Protein AF-B6IWV2-F1 (afdb_monomer)

Structure (mmCIF, N/CA/C/O backbone):
data_AF-B6IWV2-F1
#
_entry.id   AF-B6IWV2-F1
#
loop_
_atom_site.group_PDB
_atom_site.id
_atom_site.type_symbol
_atom_site.label_atom_id
_atom_site.label_alt_id
_atom_site.label_comp_id
_atom_site.label_asym_id
_atom_site.label_entity_id
_atom_site.label_seq_id
_atom_site.pdbx_PDB_ins_code
_atom_site.Cartn_x
_atom_site.Cartn_y
_atom_site.Cartn_z
_atom_site.occupancy
_atom_site.B_iso_or_equiv
_atom_site.auth_seq_id
_atom_site.auth_comp_id
_atom_site.auth_asym_id
_atom_site.auth_atom_id
_atom_site.pdbx_PDB_model_num
ATOM 1 N N . MET A 1 1 ? -7.920 -4.686 -16.779 1.00 54.31 1 MET A N 1
ATOM 2 C CA . MET A 1 1 ? -7.790 -3.655 -15.720 1.00 54.31 1 MET A CA 1
ATOM 3 C C . MET A 1 1 ? -8.337 -4.089 -14.352 1.00 54.31 1 MET A C 1
ATOM 5 O O . MET A 1 1 ? -7.860 -3.573 -13.356 1.00 54.31 1 MET A O 1
ATOM 9 N N . LEU A 1 2 ? -9.243 -5.080 -14.263 1.00 59.94 2 LEU A N 1
ATOM 10 C CA . LEU A 1 2 ? -9.760 -5.610 -12.983 1.00 59.94 2 LEU A CA 1
ATOM 11 C C . LEU A 1 2 ? -8.748 -6.476 -12.197 1.00 59.94 2 LEU A C 1
ATOM 13 O O . LEU A 1 2 ? -8.781 -6.533 -10.973 1.00 59.94 2 LEU A O 1
ATOM 17 N N . ARG A 1 3 ? -7.818 -7.134 -12.904 1.00 61.09 3 ARG A N 1
ATOM 18 C CA . ARG A 1 3 ? -6.830 -8.057 -12.323 1.00 61.09 3 ARG A CA 1
ATOM 19 C C . ARG A 1 3 ? -5.943 -7.414 -11.237 1.00 61.09 3 ARG A C 1
ATOM 21 O O . ARG A 1 3 ? -5.944 -7.961 -10.144 1.00 61.09 3 ARG A O 1
ATOM 28 N N . PRO A 1 4 ? -5.274 -6.258 -11.453 1.00 65.25 4 PRO A N 1
ATOM 29 C CA . PRO A 1 4 ? -4.477 -5.617 -10.401 1.00 65.25 4 PRO A CA 1
ATOM 30 C C . PRO A 1 4 ? -5.323 -5.111 -9.225 1.00 65.25 4 PRO A C 1
ATOM 32 O O . PRO A 1 4 ? -4.854 -5.120 -8.094 1.00 65.25 4 PRO A O 1
ATOM 35 N N . VAL A 1 5 ? -6.579 -4.721 -9.458 1.00 64.19 5 VAL A N 1
ATOM 36 C CA . VAL A 1 5 ? -7.494 -4.318 -8.380 1.00 64.19 5 VAL A CA 1
ATOM 37 C C . VAL A 1 5 ? -7.801 -5.515 -7.473 1.00 64.19 5 VAL A C 1
ATOM 39 O O . VAL A 1 5 ? -7.683 -5.420 -6.259 1.00 64.19 5 VAL A O 1
ATOM 42 N N . LEU A 1 6 ? -8.102 -6.681 -8.040 1.00 71.44 6 LEU A N 1
ATOM 43 C CA . LEU A 1 6 ? -8.394 -7.882 -7.251 1.00 71.44 6 LEU A CA 1
ATOM 44 C C . LEU A 1 6 ? -7.153 -8.526 -6.619 1.00 71.44 6 LEU A C 1
ATOM 46 O O . LEU A 1 6 ? -7.267 -9.082 -5.537 1.00 71.44 6 LEU A O 1
ATOM 50 N N . THR A 1 7 ? -5.974 -8.469 -7.242 1.00 70.00 7 THR A N 1
ATOM 51 C CA . THR A 1 7 ? -4.767 -9.093 -6.664 1.00 70.00 7 THR A CA 1
ATOM 52 C C . THR A 1 7 ? -3.950 -8.172 -5.766 1.00 70.00 7 THR A C 1
ATOM 54 O O . THR A 1 7 ? -3.176 -8.682 -4.967 1.00 70.00 7 THR A O 1
ATOM 57 N N . VAL A 1 8 ? -4.096 -6.847 -5.869 1.00 71.31 8 VAL A N 1
ATOM 58 C CA . VAL A 1 8 ? -3.356 -5.881 -5.031 1.00 71.31 8 VAL A CA 1
ATOM 59 C C . VAL A 1 8 ? -4.289 -5.173 -4.059 1.00 71.31 8 VAL A C 1
ATOM 61 O O . VAL A 1 8 ? -4.016 -5.141 -2.866 1.00 71.31 8 VAL A O 1
ATOM 64 N N . LEU A 1 9 ? -5.411 -4.637 -4.546 1.00 73.56 9 LEU A N 1
ATOM 65 C CA . LEU A 1 9 ? -6.340 -3.868 -3.717 1.00 73.56 9 LEU A CA 1
ATOM 66 C C . LEU A 1 9 ? -7.095 -4.773 -2.735 1.00 73.56 9 LEU A C 1
ATOM 68 O O . LEU A 1 9 ? -7.310 -4.376 -1.598 1.00 73.56 9 LEU A O 1
ATOM 72 N N . LEU A 1 10 ? -7.456 -5.998 -3.138 1.00 74.88 10 LEU A N 1
ATOM 73 C CA . LEU A 1 10 ? -8.169 -6.935 -2.266 1.00 74.88 10 LEU A CA 1
ATOM 74 C C . LEU A 1 10 ? -7.340 -7.377 -1.050 1.00 74.88 10 LEU A C 1
ATOM 76 O O . LEU A 1 10 ? -7.843 -7.183 0.048 1.00 74.88 10 LEU A O 1
ATOM 80 N N . PRO A 1 11 ? -6.098 -7.899 -1.16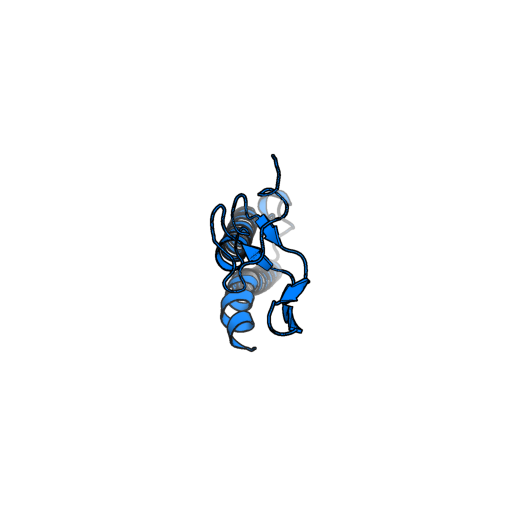5 1.00 74.38 11 PRO A N 1
ATOM 81 C CA . PRO A 1 11 ? -5.287 -8.208 0.017 1.00 74.38 11 PRO A CA 1
ATOM 82 C C . PRO A 1 11 ? -4.869 -6.957 0.796 1.00 74.38 11 PRO A C 1
ATOM 84 O O . PRO A 1 11 ? -4.576 -7.066 1.980 1.00 74.38 11 PRO A O 1
ATOM 87 N N . LEU A 1 12 ? -4.876 -5.775 0.168 1.00 73.00 12 LEU A N 1
ATOM 88 C CA . LEU A 1 12 ? -4.630 -4.507 0.852 1.00 73.00 12 LEU A CA 1
ATOM 89 C C . LEU A 1 12 ? -5.838 -4.043 1.686 1.00 73.00 12 LEU A C 1
ATOM 91 O O . LEU A 1 12 ? -5.644 -3.532 2.784 1.00 73.00 12 LEU A O 1
ATOM 95 N N . LEU A 1 13 ? -7.073 -4.237 1.201 1.00 76.00 13 LEU A N 1
ATOM 96 C CA . LEU A 1 13 ? -8.309 -3.882 1.920 1.00 76.00 13 LEU A CA 1
ATOM 97 C C . LEU A 1 13 ? -8.823 -4.990 2.841 1.00 76.00 13 LEU A C 1
ATOM 99 O O . LEU A 1 13 ? -9.553 -4.686 3.783 1.00 76.00 13 LEU A O 1
ATOM 103 N N . LEU A 1 14 ? -8.478 -6.256 2.591 1.00 78.31 14 LEU A N 1
ATOM 104 C CA . LEU A 1 14 ? -8.906 -7.403 3.400 1.00 78.31 14 LEU A CA 1
ATOM 105 C C . LEU A 1 14 ? -8.669 -7.194 4.908 1.00 78.31 14 LEU A C 1
ATOM 107 O O . LEU A 1 14 ? -9.610 -7.383 5.677 1.00 78.31 14 LEU A O 1
ATOM 111 N N . PRO A 1 15 ? -7.474 -6.761 5.358 1.00 71.00 15 PRO A N 1
ATOM 112 C CA . PRO A 1 15 ? -7.200 -6.557 6.776 1.00 71.00 15 PRO A CA 1
ATOM 113 C C . PRO A 1 15 ? -8.042 -5.415 7.338 1.00 71.00 15 PRO A C 1
ATOM 115 O O . PRO A 1 15 ? -8.536 -5.504 8.457 1.00 71.00 15 PRO A O 1
ATOM 118 N N . THR A 1 16 ? -8.256 -4.361 6.549 1.00 74.06 16 THR A N 1
ATOM 119 C CA . THR A 1 16 ? -9.080 -3.213 6.933 1.00 74.06 16 THR A CA 1
ATOM 120 C C . THR A 1 16 ? -10.546 -3.614 7.095 1.00 74.06 16 THR A C 1
ATOM 122 O O . THR A 1 16 ? -11.176 -3.243 8.082 1.00 74.06 16 THR A O 1
ATOM 125 N N . LEU A 1 17 ? -11.088 -4.412 6.170 1.00 78.12 17 LEU A N 1
ATOM 126 C CA . LEU A 1 17 ? -12.461 -4.922 6.228 1.00 78.12 17 LEU A CA 1
ATOM 127 C C . LEU A 1 17 ? -12.667 -5.879 7.405 1.00 78.12 17 LEU A C 1
ATOM 129 O O . LEU A 1 17 ? -13.659 -5.751 8.122 1.00 78.12 17 LEU A O 1
ATOM 133 N N . VAL A 1 18 ? -11.719 -6.791 7.644 1.00 80.00 18 VAL A N 1
ATOM 134 C CA . VAL A 1 18 ? -11.739 -7.692 8.808 1.00 80.00 18 VAL A CA 1
ATOM 135 C C . VAL A 1 18 ? -11.678 -6.890 10.111 1.00 80.00 18 VAL A C 1
ATOM 137 O O . VAL A 1 18 ? -12.445 -7.165 11.032 1.00 80.00 18 VAL A O 1
ATOM 140 N N . PHE A 1 19 ? -10.845 -5.849 10.171 1.00 68.06 19 PHE A N 1
ATOM 141 C CA . PHE A 1 19 ? -10.749 -4.959 11.328 1.00 68.06 19 PHE A CA 1
ATOM 142 C C . PHE A 1 19 ? -12.044 -4.180 11.590 1.00 68.06 19 PHE A C 1
ATOM 144 O O . PHE A 1 19 ? -12.502 -4.116 12.732 1.00 68.06 19 PHE A O 1
ATOM 151 N N . VAL A 1 20 ? -12.656 -3.605 10.549 1.00 75.44 20 VAL A N 1
ATOM 152 C CA . VAL A 1 20 ? -13.932 -2.881 10.666 1.00 75.44 20 VAL A CA 1
ATOM 153 C C . VAL A 1 20 ? -15.039 -3.830 11.126 1.00 75.44 20 VAL A C 1
ATOM 155 O O . VAL A 1 20 ? -15.792 -3.486 12.036 1.00 75.44 20 VAL A O 1
ATOM 158 N N . ALA A 1 21 ? -15.105 -5.040 10.566 1.00 77.50 21 ALA A N 1
ATOM 159 C CA . ALA A 1 21 ? -16.075 -6.054 10.970 1.00 77.50 21 ALA A CA 1
ATOM 160 C C . ALA A 1 21 ? -15.891 -6.482 12.437 1.00 77.50 21 ALA A C 1
ATOM 162 O O . ALA A 1 21 ? -16.868 -6.507 13.189 1.00 77.50 21 ALA A O 1
ATOM 163 N N . TYR A 1 22 ? -14.653 -6.748 12.868 1.00 76.31 22 TYR A N 1
ATOM 164 C CA . TYR A 1 22 ? -14.342 -7.107 14.254 1.00 76.31 22 TYR A CA 1
ATOM 165 C C . TYR A 1 22 ? -14.651 -5.962 15.226 1.00 76.31 22 TYR A C 1
ATOM 167 O O . TYR A 1 22 ? -15.348 -6.170 16.215 1.00 76.31 22 TYR A O 1
ATOM 175 N N . SER A 1 23 ? -14.221 -4.736 14.919 1.00 69.50 23 SER A N 1
ATOM 176 C CA . SER A 1 23 ? -14.456 -3.563 15.773 1.00 69.50 23 SER A CA 1
ATOM 177 C C . 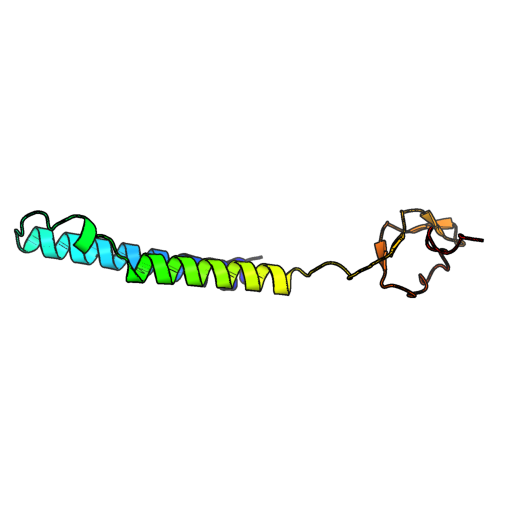SER A 1 23 ? -15.943 -3.250 15.920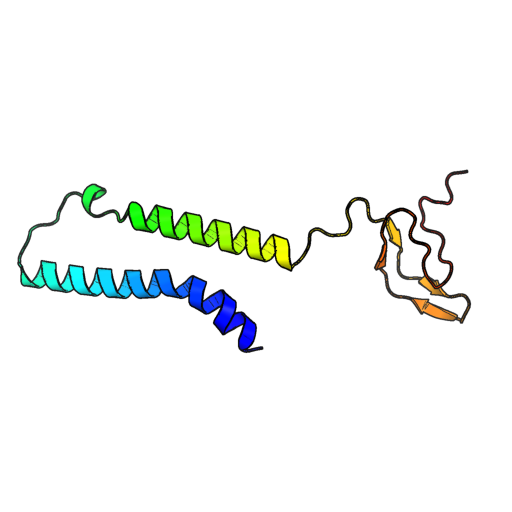 1.00 69.50 23 SER A C 1
ATOM 179 O O . SER A 1 23 ? -16.406 -2.909 17.007 1.00 69.50 23 SER A O 1
ATOM 181 N N . LEU A 1 24 ? -16.721 -3.395 14.841 1.00 74.94 24 LEU A N 1
ATOM 182 C CA . LEU A 1 24 ? -18.178 -3.265 14.891 1.00 74.94 24 LEU A CA 1
ATOM 183 C C . LEU A 1 24 ? -18.810 -4.376 15.732 1.00 74.94 24 LEU A C 1
ATOM 185 O O . LEU A 1 24 ? -19.750 -4.106 16.478 1.00 74.94 24 LEU A O 1
ATOM 189 N N . TRP A 1 25 ? -18.313 -5.609 15.638 1.00 76.56 25 TRP A N 1
ATOM 190 C CA . TRP A 1 25 ? -18.808 -6.728 16.436 1.00 76.56 25 TRP A CA 1
ATOM 191 C C . TRP A 1 25 ? -18.501 -6.554 17.926 1.00 76.56 25 TRP A C 1
ATOM 193 O O . TRP A 1 25 ? -19.396 -6.691 18.760 1.00 76.56 25 TRP A O 1
ATOM 203 N N . GLU A 1 26 ? -17.278 -6.164 18.267 1.00 77.12 26 GLU A N 1
ATOM 204 C CA . GLU A 1 26 ? -16.832 -5.954 19.642 1.00 77.12 26 GLU A CA 1
ATOM 205 C C . GLU A 1 26 ? -17.492 -4.721 20.269 1.00 77.12 26 GLU A C 1
ATOM 207 O O . GLU A 1 26 ? -18.004 -4.796 21.384 1.00 77.12 26 GLU A O 1
ATOM 212 N N . ALA A 1 27 ? -17.612 -3.613 19.530 1.00 67.56 27 ALA A N 1
ATOM 213 C CA . ALA A 1 27 ? -18.363 -2.441 19.978 1.00 67.56 27 ALA A CA 1
ATOM 214 C C . ALA A 1 27 ? -19.841 -2.768 20.225 1.00 67.56 27 ALA A C 1
ATOM 216 O O . ALA A 1 27 ? -20.432 -2.265 21.180 1.00 67.56 27 ALA A O 1
ATOM 217 N N . ARG A 1 28 ? -20.448 -3.627 19.395 1.00 69.75 28 ARG A N 1
ATOM 218 C CA . ARG A 1 28 ? -21.813 -4.125 19.627 1.00 69.75 28 ARG A CA 1
ATOM 219 C C . ARG A 1 28 ? -21.879 -5.017 20.864 1.00 69.75 28 ARG A C 1
ATOM 221 O O . ARG A 1 28 ? -22.786 -4.837 21.670 1.00 69.75 28 ARG A O 1
ATOM 228 N N . ARG A 1 29 ? -20.916 -5.922 21.047 1.00 73.56 29 ARG A N 1
ATOM 229 C CA . ARG A 1 29 ? -20.834 -6.832 22.199 1.00 73.56 29 ARG A CA 1
ATOM 230 C C . ARG A 1 29 ? -20.653 -6.077 23.517 1.00 73.56 29 ARG A C 1
ATOM 232 O O . ARG A 1 29 ? -21.356 -6.363 24.476 1.00 73.56 29 ARG A O 1
ATOM 239 N N . LEU A 1 30 ? -19.76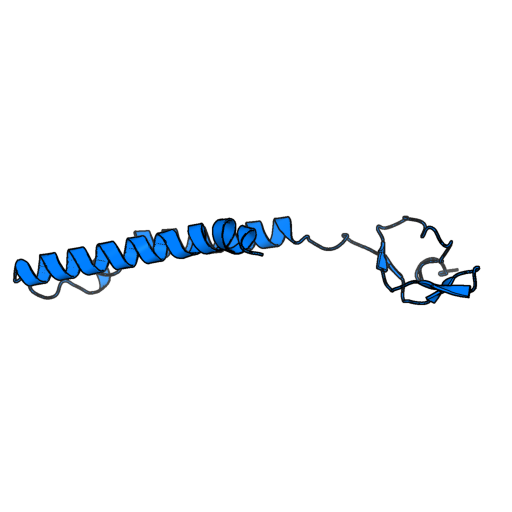4 -5.089 23.556 1.00 67.75 30 LEU A N 1
ATOM 240 C CA . LEU A 1 30 ? -19.487 -4.273 24.742 1.00 67.75 30 LEU A CA 1
ATOM 241 C C . LEU A 1 30 ? -20.665 -3.364 25.104 1.00 67.75 30 LEU A C 1
ATOM 243 O O . LEU A 1 30 ? -21.012 -3.253 26.277 1.00 67.75 30 LEU A O 1
ATOM 247 N N . ARG A 1 31 ? -21.334 -2.775 24.100 1.00 63.50 31 ARG A N 1
ATOM 248 C CA . ARG A 1 31 ? -22.588 -2.029 24.305 1.00 63.50 31 ARG A CA 1
ATOM 249 C C . ARG A 1 31 ? -23.698 -2.924 24.852 1.00 63.50 31 ARG A C 1
ATOM 251 O O . ARG A 1 31 ? -24.428 -2.493 25.733 1.00 63.50 31 ARG A O 1
ATOM 258 N N . ALA A 1 32 ? -23.801 -4.159 24.362 1.00 67.81 32 ALA A N 1
ATOM 259 C CA . ALA A 1 32 ? -24.758 -5.139 24.871 1.00 67.81 32 ALA A CA 1
ATOM 260 C C . ALA A 1 32 ? -24.416 -5.631 26.291 1.00 67.81 32 ALA A C 1
ATOM 262 O O . ALA A 1 32 ? -25.316 -5.996 27.037 1.00 67.81 32 ALA A O 1
ATOM 263 N N . ALA A 1 33 ? -23.135 -5.619 26.673 1.00 73.56 33 ALA A N 1
ATOM 264 C CA . ALA A 1 33 ? -22.661 -6.060 27.985 1.00 73.56 33 ALA A CA 1
ATOM 265 C C . ALA A 1 33 ? -22.620 -4.946 29.053 1.00 73.56 33 ALA A C 1
ATOM 267 O O . ALA A 1 33 ? -22.303 -5.229 30.206 1.00 73.56 33 ALA A O 1
ATOM 268 N N . GLY A 1 34 ? -22.901 -3.684 28.706 1.00 60.66 34 GLY A N 1
ATOM 269 C CA . GLY A 1 34 ? -22.972 -2.572 29.666 1.00 60.66 34 GLY A CA 1
ATOM 270 C C . GLY A 1 34 ? -21.645 -2.196 30.344 1.00 60.66 34 GLY A C 1
ATOM 271 O O . GLY A 1 34 ? -21.662 -1.599 31.417 1.00 60.66 34 GLY A O 1
ATOM 272 N N . HIS A 1 35 ? -20.496 -2.560 29.765 1.00 58.81 35 HIS A N 1
ATOM 273 C CA . HIS A 1 35 ? -19.184 -2.322 30.383 1.00 58.81 3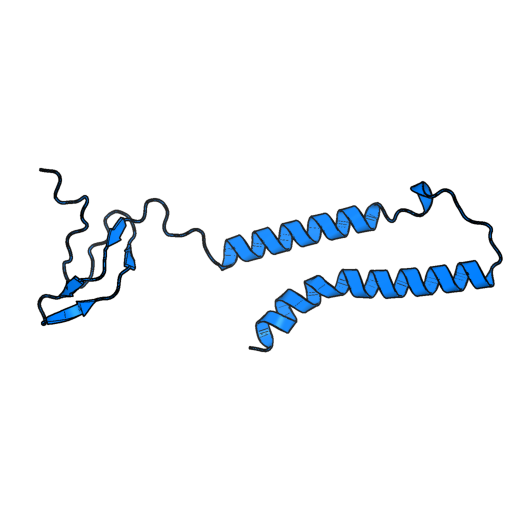5 HIS A CA 1
ATOM 274 C C . HIS A 1 35 ? -18.710 -0.863 30.208 1.00 58.81 35 HIS A C 1
ATOM 276 O O . HIS A 1 35 ? -18.892 -0.259 29.148 1.00 58.81 35 HIS A O 1
ATOM 282 N N . ALA A 1 36 ? -18.100 -0.308 31.264 1.00 59.34 36 ALA A N 1
ATOM 283 C CA . ALA A 1 36 ? -17.537 1.046 31.313 1.00 59.34 36 ALA A CA 1
ATOM 284 C C . ALA A 1 36 ? -16.306 1.208 30.386 1.00 59.34 36 ALA A C 1
ATOM 286 O O . ALA A 1 36 ? -15.707 0.206 29.993 1.00 59.34 36 ALA A O 1
ATOM 287 N N . PRO A 1 37 ? -15.916 2.445 30.004 1.00 56.50 37 PRO A N 1
ATOM 288 C CA . PRO A 1 37 ? -14.852 2.677 29.029 1.00 56.50 37 PRO A CA 1
ATOM 289 C C . PRO A 1 37 ? -13.495 2.213 29.574 1.00 56.50 37 PRO A C 1
ATOM 291 O O . PRO A 1 37 ? -12.974 2.792 30.523 1.00 56.50 37 PRO A O 1
ATOM 294 N N . ASP A 1 38 ? -12.932 1.179 28.955 1.00 59.81 38 ASP A N 1
ATOM 295 C CA . ASP A 1 38 ? -11.614 0.634 29.293 1.00 59.81 38 ASP A CA 1
ATOM 296 C C . ASP A 1 38 ? -10.475 1.634 28.967 1.00 59.81 38 ASP A C 1
ATOM 298 O O . ASP A 1 38 ? -10.636 2.473 28.065 1.00 59.81 38 ASP A O 1
ATOM 302 N N . PRO A 1 39 ? -9.307 1.556 29.645 1.00 60.97 39 PRO A N 1
ATOM 303 C CA . PRO A 1 39 ? -8.173 2.448 29.429 1.00 60.97 39 PRO A CA 1
ATOM 304 C C . PRO A 1 39 ? -7.745 2.464 27.960 1.00 60.97 39 PRO A C 1
ATOM 306 O O . PRO A 1 39 ? -7.550 1.424 27.329 1.00 60.97 39 PRO A O 1
ATOM 309 N N . TRP A 1 40 ? -7.548 3.662 27.411 1.00 59.47 40 TRP A N 1
ATOM 310 C CA . TRP A 1 40 ? -7.321 3.884 25.978 1.00 59.47 40 TRP A CA 1
ATOM 311 C C . TRP A 1 40 ? -6.140 3.091 25.384 1.00 59.47 40 TRP A C 1
ATOM 313 O O . TRP A 1 40 ? -6.167 2.743 24.205 1.00 59.47 40 TRP A O 1
ATOM 323 N N . HIS A 1 41 ? -5.139 2.755 26.204 1.00 54.19 41 HIS A N 1
ATOM 324 C CA . HIS A 1 41 ? -3.975 1.951 25.824 1.00 54.19 41 HIS A CA 1
ATOM 325 C C . HIS A 1 41 ? -4.277 0.460 25.618 1.00 54.19 41 HIS A C 1
ATOM 327 O O . HIS A 1 41 ? -3.633 -0.166 24.779 1.00 54.19 41 HIS A O 1
ATOM 333 N N . ALA A 1 42 ? -5.237 -0.097 26.365 1.00 55.66 42 ALA A N 1
ATOM 334 C CA . ALA A 1 42 ? -5.693 -1.485 26.231 1.00 55.66 42 ALA A CA 1
ATOM 335 C C . ALA A 1 42 ? -6.685 -1.644 25.068 1.00 55.66 42 ALA A C 1
ATOM 337 O O . ALA A 1 42 ? -6.817 -2.716 24.487 1.00 55.66 42 ALA A O 1
ATOM 338 N N . ARG A 1 43 ? -7.344 -0.541 24.693 1.00 58.06 43 ARG A N 1
ATOM 339 C CA . ARG A 1 43 ? -8.245 -0.458 23.541 1.00 58.06 43 ARG A CA 1
ATOM 340 C C . ARG A 1 43 ? -7.514 -0.237 22.216 1.00 58.06 43 ARG A C 1
ATOM 342 O O . ARG A 1 43 ? -8.089 -0.469 21.154 1.00 58.06 43 ARG A O 1
ATOM 349 N N . ALA A 1 44 ? -6.274 0.252 22.265 1.00 58.44 44 ALA A N 1
ATOM 350 C CA . ALA A 1 44 ? -5.468 0.464 21.075 1.00 58.44 44 ALA A CA 1
ATOM 351 C C . ALA A 1 44 ? -5.084 -0.903 20.481 1.00 58.44 44 ALA A C 1
ATOM 353 O O . ALA A 1 44 ? -4.455 -1.717 21.161 1.00 58.44 44 ALA A O 1
ATOM 354 N N . PRO A 1 45 ? -5.448 -1.187 19.219 1.00 68.88 45 PRO A N 1
ATOM 355 C CA . PRO A 1 45 ? -5.257 -2.497 18.618 1.00 68.88 45 PRO A CA 1
ATOM 356 C C . PRO A 1 45 ? -3.804 -2.645 18.136 1.00 68.88 45 PRO A C 1
ATOM 358 O O . PRO A 1 45 ? -3.537 -2.761 16.943 1.00 68.88 45 PRO A O 1
ATOM 361 N N . TRP A 1 46 ? -2.847 -2.627 19.067 1.00 72.38 46 TRP A N 1
ATOM 362 C CA . TRP A 1 46 ? -1.405 -2.736 18.812 1.00 72.38 46 TRP A CA 1
ATOM 363 C C . TRP A 1 46 ? -1.014 -3.885 17.878 1.00 72.38 46 TRP A C 1
ATOM 365 O O . TRP A 1 46 ? -0.243 -3.636 16.948 1.00 72.38 46 TRP A O 1
ATOM 375 N N . PRO A 1 47 ? -1.565 -5.109 18.035 1.00 70.75 47 PRO A N 1
ATOM 376 C CA . PRO A 1 47 ? -1.241 -6.204 17.127 1.00 70.75 47 PRO A CA 1
ATOM 377 C C . PRO A 1 47 ? -1.667 -5.891 15.688 1.00 70.75 47 PRO A C 1
ATOM 379 O O . PRO A 1 47 ? -0.978 -6.257 14.742 1.00 70.75 47 PRO A O 1
ATOM 382 N N . TRP A 1 48 ? -2.769 -5.157 15.518 1.00 69.44 48 TRP A N 1
ATOM 383 C CA . TRP A 1 48 ? -3.304 -4.782 14.211 1.00 69.44 48 TRP A CA 1
ATOM 384 C C . TRP A 1 48 ? -2.591 -3.582 13.593 1.00 69.44 48 TRP A C 1
ATOM 386 O O . TRP A 1 48 ? -2.409 -3.566 12.380 1.00 69.44 48 TRP A O 1
ATOM 396 N N . LEU A 1 49 ? -2.138 -2.612 14.393 1.00 74.56 49 LEU A N 1
ATOM 397 C CA . LEU A 1 49 ? -1.273 -1.528 13.910 1.00 74.56 49 LEU A CA 1
ATOM 398 C C . LEU A 1 49 ? 0.054 -2.086 13.384 1.00 74.56 49 LEU A C 1
ATOM 400 O O . LEU A 1 49 ? 0.506 -1.694 12.308 1.00 74.56 49 LEU A O 1
ATOM 404 N N . LEU A 1 50 ? 0.633 -3.053 14.099 1.00 75.94 50 LEU A N 1
ATOM 405 C CA . LEU A 1 50 ? 1.842 -3.749 13.668 1.00 75.94 50 LEU A CA 1
ATOM 406 C C . LEU A 1 50 ? 1.592 -4.608 12.424 1.00 75.94 50 LEU A C 1
ATOM 408 O O . LEU A 1 50 ? 2.358 -4.521 11.467 1.00 75.94 50 LEU A O 1
ATOM 412 N N . ALA A 1 51 ? 0.503 -5.383 12.392 1.00 76.19 51 ALA A N 1
ATOM 413 C CA . ALA A 1 51 ? 0.148 -6.198 11.230 1.00 76.19 51 ALA A CA 1
ATOM 414 C C . ALA A 1 51 ? -0.139 -5.340 9.986 1.00 76.19 51 ALA A C 1
ATOM 416 O O . ALA A 1 51 ? 0.325 -5.663 8.894 1.00 76.19 51 ALA A O 1
ATOM 417 N N . GLY A 1 52 ? -0.856 -4.225 10.147 1.00 79.12 52 GLY A N 1
ATOM 418 C CA . GLY A 1 52 ? -1.153 -3.277 9.075 1.00 79.12 52 GLY A CA 1
ATOM 419 C C . GLY A 1 52 ? 0.101 -2.585 8.546 1.00 79.12 52 GLY A C 1
ATOM 420 O O . GLY A 1 52 ? 0.295 -2.521 7.333 1.00 79.12 52 GLY A O 1
ATOM 421 N N . GLY A 1 53 ? 0.988 -2.130 9.437 1.00 78.25 53 GLY A N 1
ATOM 422 C CA . GLY A 1 53 ? 2.276 -1.546 9.058 1.00 78.25 53 GLY A CA 1
ATOM 423 C C . GLY A 1 53 ? 3.179 -2.540 8.324 1.00 78.25 53 GLY A C 1
ATOM 424 O O . GLY A 1 53 ? 3.726 -2.210 7.272 1.00 78.25 53 GLY A O 1
ATOM 425 N N . LEU A 1 54 ? 3.280 -3.775 8.825 1.00 80.56 54 LEU A N 1
ATOM 426 C CA . LEU A 1 54 ? 4.061 -4.837 8.188 1.00 80.56 54 LEU A CA 1
ATOM 427 C C . LEU A 1 54 ? 3.512 -5.188 6.801 1.00 80.56 54 LEU A C 1
ATOM 429 O O . LEU A 1 54 ? 4.276 -5.298 5.844 1.00 80.56 54 LEU A O 1
ATOM 433 N N . LEU A 1 55 ? 2.192 -5.320 6.665 1.00 81.50 55 LEU A N 1
ATOM 434 C CA . LEU A 1 55 ? 1.566 -5.608 5.378 1.00 81.50 55 LEU A CA 1
ATOM 435 C C . LEU A 1 55 ? 1.777 -4.471 4.373 1.00 81.50 55 LEU A C 1
ATOM 437 O O . LEU A 1 55 ? 2.089 -4.732 3.212 1.00 81.50 55 LEU A O 1
ATOM 441 N N . LEU A 1 56 ? 1.643 -3.216 4.810 1.00 81.69 56 LEU A N 1
ATOM 442 C CA . LEU A 1 56 ? 1.870 -2.051 3.958 1.00 81.69 56 LEU A CA 1
ATOM 443 C C . LEU A 1 56 ? 3.329 -1.978 3.493 1.00 81.69 56 LEU A C 1
ATOM 445 O O . LEU A 1 56 ? 3.583 -1.714 2.317 1.00 81.69 56 LEU A O 1
ATOM 449 N N . ALA A 1 57 ? 4.279 -2.278 4.383 1.00 80.25 57 ALA A N 1
ATOM 450 C CA . ALA A 1 57 ? 5.692 -2.377 4.035 1.00 80.25 57 ALA A CA 1
ATOM 451 C C . ALA A 1 57 ? 5.929 -3.468 2.979 1.00 80.25 57 ALA A C 1
ATOM 453 O O . ALA A 1 57 ? 6.531 -3.192 1.943 1.00 80.25 57 ALA A O 1
ATOM 454 N N . LEU A 1 58 ? 5.394 -4.677 3.181 1.00 80.06 58 LEU A N 1
ATOM 455 C CA . LEU A 1 58 ? 5.503 -5.777 2.214 1.00 80.06 58 LEU A CA 1
ATOM 456 C C . LEU A 1 58 ? 4.868 -5.430 0.861 1.00 80.06 58 LEU A C 1
ATOM 458 O O . LEU A 1 58 ? 5.442 -5.742 -0.181 1.00 80.06 58 LEU A O 1
ATOM 462 N N . ALA A 1 59 ? 3.722 -4.746 0.851 1.00 80.50 59 ALA A N 1
ATOM 463 C CA . ALA A 1 59 ? 3.072 -4.288 -0.374 1.00 80.50 59 ALA A CA 1
ATOM 464 C C . ALA A 1 59 ? 3.905 -3.226 -1.112 1.00 80.50 59 ALA A C 1
ATOM 466 O O . ALA A 1 59 ? 4.034 -3.285 -2.339 1.00 80.50 59 ALA A O 1
ATOM 467 N N . ALA A 1 60 ? 4.505 -2.278 -0.386 1.00 79.75 60 ALA A N 1
ATOM 468 C CA . ALA A 1 60 ? 5.398 -1.269 -0.953 1.00 79.75 60 ALA A CA 1
ATOM 469 C C . ALA A 1 60 ? 6.661 -1.909 -1.550 1.00 79.75 60 ALA A C 1
ATOM 471 O O . ALA A 1 60 ? 7.005 -1.630 -2.698 1.00 79.75 60 ALA A O 1
ATOM 472 N N . LEU A 1 61 ? 7.290 -2.833 -0.817 1.00 80.50 61 LEU A N 1
ATOM 473 C CA . LEU A 1 61 ? 8.433 -3.624 -1.283 1.00 80.50 61 LEU A CA 1
ATOM 474 C C . LEU A 1 61 ? 8.079 -4.469 -2.510 1.00 80.50 61 LEU A C 1
ATOM 476 O O . LEU A 1 61 ? 8.804 -4.438 -3.499 1.00 80.50 61 LEU A O 1
ATOM 480 N N . GLY A 1 62 ? 6.941 -5.166 -2.499 1.00 83.19 62 GLY A N 1
ATOM 481 C CA . GLY A 1 62 ? 6.465 -5.939 -3.648 1.00 83.19 62 GLY A CA 1
ATOM 482 C C . GLY A 1 62 ? 6.181 -5.062 -4.872 1.00 83.19 62 GLY A C 1
ATOM 483 O O . GLY A 1 62 ? 6.490 -5.439 -6.003 1.00 83.19 62 GLY A O 1
ATOM 484 N N . THR A 1 63 ? 5.655 -3.855 -4.663 1.00 80.38 63 THR A N 1
ATOM 485 C CA . THR A 1 63 ? 5.434 -2.880 -5.742 1.00 80.38 63 THR A CA 1
ATOM 486 C C . THR A 1 63 ? 6.755 -2.378 -6.316 1.00 80.38 63 THR A C 1
ATOM 488 O O . THR A 1 63 ? 6.904 -2.321 -7.535 1.00 80.38 63 THR A O 1
ATOM 491 N N . LEU A 1 64 ? 7.728 -2.056 -5.463 1.00 79.69 64 LEU A N 1
ATOM 492 C CA . LEU A 1 64 ? 9.058 -1.622 -5.887 1.00 79.69 64 LEU A CA 1
ATOM 493 C C . LEU A 1 64 ? 9.792 -2.736 -6.649 1.00 79.69 64 LEU A C 1
ATOM 495 O O . LEU A 1 64 ? 10.370 -2.488 -7.704 1.00 79.69 64 LEU A O 1
ATOM 499 N N . ALA A 1 65 ? 9.693 -3.974 -6.165 1.00 77.56 65 ALA A N 1
ATOM 500 C CA . ALA A 1 65 ? 10.290 -5.144 -6.800 1.00 77.56 65 ALA A CA 1
ATOM 501 C C . ALA A 1 65 ? 9.685 -5.443 -8.182 1.00 77.56 65 ALA A C 1
ATOM 503 O O . ALA A 1 65 ? 10.405 -5.820 -9.100 1.00 77.56 65 ALA A O 1
ATOM 504 N N . THR A 1 66 ? 8.372 -5.264 -8.350 1.00 79.06 66 THR A N 1
ATOM 505 C CA . THR A 1 66 ? 7.676 -5.585 -9.612 1.00 79.06 66 THR A CA 1
ATOM 506 C C . THR A 1 66 ? 7.707 -4.457 -10.638 1.00 79.06 66 THR A C 1
ATOM 508 O O . THR A 1 66 ? 7.679 -4.730 -11.835 1.00 79.06 66 THR A O 1
ATOM 511 N N . ARG A 1 67 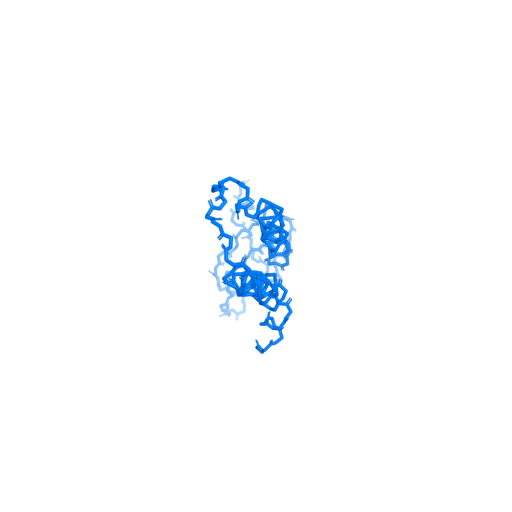? 7.758 -3.194 -10.200 1.00 78.50 67 ARG A N 1
ATOM 512 C CA . ARG A 1 67 ? 7.829 -2.025 -11.097 1.00 78.50 67 ARG A CA 1
ATOM 513 C C . ARG A 1 67 ? 9.254 -1.615 -11.456 1.00 78.50 67 ARG A C 1
ATOM 515 O O . ARG A 1 67 ? 9.425 -0.788 -12.343 1.00 78.50 67 ARG A O 1
ATOM 522 N N . GLY A 1 68 ? 10.238 -2.259 -10.835 1.00 60.22 68 GLY A N 1
ATOM 523 C CA . GLY A 1 68 ? 11.632 -2.209 -11.235 1.00 60.22 68 GLY A CA 1
ATOM 524 C C . GLY A 1 68 ? 12.383 -1.029 -10.635 1.00 60.22 68 GLY A C 1
ATOM 525 O O . GLY A 1 68 ? 11.998 0.131 -10.774 1.00 60.22 68 GLY A O 1
ATOM 526 N N . ALA A 1 69 ? 13.528 -1.342 -10.033 1.00 60.44 69 ALA A N 1
ATOM 527 C CA . ALA A 1 69 ? 14.659 -0.435 -10.084 1.00 60.44 69 ALA A CA 1
ATOM 528 C C . ALA A 1 69 ? 15.038 -0.294 -11.567 1.00 60.44 69 ALA A C 1
ATOM 530 O O . ALA A 1 69 ? 15.193 -1.303 -12.257 1.00 60.44 69 ALA A O 1
AT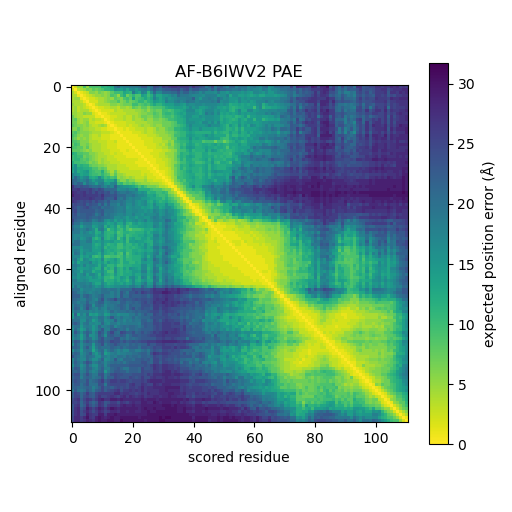OM 531 N N . GLY A 1 70 ? 15.125 0.937 -12.078 1.00 67.12 70 GLY A N 1
ATOM 532 C CA . GLY A 1 70 ? 15.651 1.181 -13.423 1.00 67.12 70 GLY A CA 1
ATOM 533 C C . GLY A 1 70 ? 17.023 0.525 -13.605 1.00 67.12 70 GLY A C 1
ATOM 534 O O . GLY A 1 70 ? 17.654 0.128 -12.626 1.00 67.12 70 GLY A O 1
ATOM 535 N N . VAL A 1 71 ? 17.483 0.393 -14.853 1.00 69.44 71 VAL A N 1
ATOM 536 C CA . VAL A 1 71 ? 18.758 -0.276 -15.149 1.00 69.44 71 VAL A CA 1
ATOM 537 C C . VAL A 1 71 ? 19.868 0.358 -14.298 1.00 69.44 71 VAL A C 1
ATOM 539 O O . VAL A 1 71 ? 20.130 1.554 -14.465 1.00 69.44 71 VAL A O 1
ATOM 542 N N . PRO A 1 72 ? 20.485 -0.382 -13.354 1.00 70.62 72 PRO A N 1
ATOM 543 C CA . PRO A 1 72 ? 21.537 0.170 -12.514 1.00 70.62 72 PRO A CA 1
ATOM 544 C C . PRO A 1 72 ? 22.680 0.642 -13.408 1.00 70.62 72 PRO A C 1
ATOM 546 O O . PRO A 1 72 ? 23.117 -0.100 -14.287 1.00 70.62 72 PRO A O 1
ATOM 549 N N . HIS A 1 73 ? 23.123 1.885 -13.216 1.00 77.38 73 HIS A N 1
ATOM 550 C CA . HIS A 1 73 ? 24.123 2.536 -14.074 1.00 77.38 73 HIS A CA 1
ATOM 551 C C . HIS A 1 73 ? 23.722 2.644 -15.555 1.00 77.38 73 HIS A C 1
ATOM 553 O O . HIS A 1 73 ? 24.581 2.770 -16.421 1.00 77.38 73 HIS A O 1
ATOM 559 N N . GLY A 1 74 ? 22.425 2.589 -15.864 1.00 78.38 74 GLY A N 1
ATOM 560 C CA . GLY A 1 74 ? 21.954 2.654 -17.238 1.00 78.38 74 GLY A CA 1
ATOM 561 C C . GLY A 1 74 ? 22.337 3.963 -17.924 1.00 78.38 74 GLY A C 1
ATOM 562 O O . GLY A 1 74 ? 22.189 5.044 -17.352 1.00 78.38 74 GLY A O 1
ATOM 563 N N . VAL A 1 75 ? 22.795 3.866 -19.169 1.00 83.38 75 VAL A N 1
ATOM 564 C CA . VAL A 1 75 ? 23.145 5.030 -19.982 1.00 83.38 75 VAL A CA 1
ATOM 565 C C . VAL A 1 75 ? 21.889 5.537 -20.676 1.00 83.38 75 VAL A C 1
ATOM 567 O O . VAL A 1 75 ? 21.182 4.789 -21.357 1.00 83.38 75 VAL A O 1
ATOM 570 N N . TYR A 1 76 ? 21.580 6.813 -20.465 1.00 82.38 76 TYR A N 1
ATOM 571 C CA . TYR A 1 76 ? 20.450 7.467 -21.109 1.00 82.38 76 TYR A CA 1
ATOM 572 C C . TYR A 1 76 ? 20.833 7.902 -22.523 1.00 82.38 76 TYR A C 1
ATOM 574 O O . TYR A 1 76 ? 21.739 8.716 -22.703 1.00 82.38 76 TYR A O 1
ATOM 582 N N . VAL A 1 77 ? 20.115 7.385 -23.519 1.00 85.44 77 VAL A N 1
ATOM 583 C CA . VAL A 1 77 ? 20.242 7.817 -24.910 1.00 85.44 77 VAL A CA 1
ATOM 584 C C . VAL A 1 77 ? 19.021 8.681 -25.241 1.00 85.44 77 VAL A C 1
ATOM 586 O O . VAL A 1 77 ? 17.886 8.187 -25.169 1.00 85.44 77 VAL A O 1
ATOM 589 N N . PRO A 1 78 ? 19.211 9.975 -25.562 1.00 85.94 78 PRO A N 1
ATOM 590 C CA . PRO A 1 78 ? 18.110 10.861 -25.912 1.00 85.94 78 PRO A CA 1
ATOM 591 C C . PRO A 1 78 ? 17.455 10.448 -27.236 1.00 85.94 78 PRO A C 1
ATOM 593 O O . PRO A 1 78 ? 18.021 9.705 -28.042 1.00 85.94 78 PRO A O 1
ATOM 596 N N . ALA A 1 79 ? 16.241 10.955 -27.463 1.00 88.62 79 ALA A N 1
ATOM 597 C CA . ALA A 1 79 ? 15.562 10.769 -28.736 1.00 88.62 79 ALA A CA 1
ATOM 598 C C . ALA A 1 79 ? 16.399 11.389 -29.864 1.00 88.62 79 ALA A C 1
ATOM 600 O O . ALA A 1 79 ? 16.862 12.525 -29.745 1.00 88.62 79 ALA A O 1
ATOM 601 N N . HIS A 1 80 ? 16.591 10.639 -30.941 1.00 84.81 80 HIS A N 1
ATOM 602 C CA . HIS A 1 80 ? 17.422 11.044 -32.070 1.00 84.81 80 HIS A CA 1
ATOM 603 C C . HIS A 1 80 ? 16.848 10.483 -33.374 1.00 84.81 80 HIS A C 1
ATOM 605 O O . HIS A 1 80 ? 15.865 9.740 -33.374 1.00 84.81 80 HIS A O 1
ATOM 611 N N . VAL A 1 81 ? 17.429 10.883 -34.501 1.00 85.19 81 VAL A N 1
ATOM 612 C CA . VAL A 1 81 ? 17.057 10.365 -35.820 1.00 85.19 81 VAL A CA 1
ATOM 613 C C . VAL A 1 81 ? 18.075 9.302 -36.213 1.00 85.19 81 VAL A C 1
ATOM 615 O O . VAL A 1 81 ? 19.275 9.576 -36.203 1.00 85.19 81 VAL A O 1
ATOM 618 N N . GLY A 1 82 ? 17.593 8.098 -36.514 1.00 81.50 82 GLY A N 1
ATOM 619 C CA . GLY A 1 82 ? 18.425 6.977 -36.931 1.00 81.50 82 GLY A CA 1
ATOM 620 C C . GLY A 1 82 ? 19.000 7.160 -38.343 1.00 81.50 82 GLY A C 1
ATOM 621 O O . GLY A 1 82 ? 18.571 8.049 -39.086 1.00 81.50 82 GLY A O 1
ATOM 622 N N . PRO A 1 83 ? 19.944 6.298 -38.760 1.00 79.06 83 PRO A N 1
ATOM 623 C CA . PRO A 1 83 ? 20.541 6.339 -40.101 1.00 79.06 83 PRO A CA 1
ATOM 624 C C . PRO A 1 83 ? 19.523 6.152 -41.238 1.00 79.06 83 PRO A C 1
ATOM 626 O O . PRO A 1 83 ? 19.766 6.545 -42.374 1.00 79.06 83 PRO A O 1
ATOM 629 N N . ASP A 1 84 ? 18.376 5.549 -40.928 1.00 81.50 84 ASP A N 1
ATOM 630 C CA . ASP A 1 84 ? 17.237 5.318 -41.815 1.00 81.50 84 ASP A CA 1
ATOM 631 C C . ASP A 1 84 ? 16.269 6.516 -41.897 1.00 81.50 84 ASP A C 1
ATOM 633 O O . ASP A 1 84 ? 15.239 6.439 -42.569 1.00 81.50 84 ASP A O 1
ATOM 637 N N . GLY A 1 85 ? 16.576 7.624 -41.214 1.00 84.94 85 GLY A N 1
ATOM 638 C CA . GLY A 1 85 ? 15.750 8.831 -41.178 1.00 84.94 85 GLY A CA 1
ATOM 639 C C . GLY A 1 85 ? 14.529 8.731 -40.260 1.00 84.94 85 GLY A C 1
ATOM 640 O O . GLY A 1 85 ? 13.698 9.642 -40.256 1.00 84.94 85 GLY A O 1
ATOM 641 N N . ARG A 1 86 ? 14.386 7.654 -39.474 1.00 87.00 86 ARG A N 1
ATOM 642 C CA . ARG A 1 86 ? 13.271 7.489 -38.530 1.00 87.00 86 ARG A CA 1
ATOM 643 C C . ARG A 1 86 ? 13.614 8.048 -37.157 1.00 87.00 86 ARG A C 1
ATOM 645 O O . ARG A 1 86 ? 14.746 7.964 -36.694 1.00 87.00 86 ARG A O 1
ATOM 652 N N . THR A 1 87 ? 12.615 8.604 -36.478 1.00 85.88 87 THR A N 1
ATOM 653 C CA . THR A 1 87 ? 12.777 9.076 -35.100 1.00 85.88 87 THR A CA 1
ATOM 654 C C . THR A 1 87 ? 12.786 7.893 -34.138 1.00 85.88 87 THR A C 1
ATOM 656 O O . THR A 1 87 ? 11.805 7.151 -34.044 1.00 85.88 87 THR A O 1
ATOM 659 N N . VAL A 1 88 ? 13.874 7.749 -33.390 1.00 86.19 88 VAL A N 1
ATOM 660 C CA . VAL A 1 88 ? 14.017 6.763 -32.321 1.00 86.19 88 VAL A CA 1
ATOM 661 C C . VAL A 1 88 ? 13.710 7.444 -30.979 1.00 86.19 88 VAL A C 1
ATOM 663 O O . VAL A 1 88 ? 14.293 8.488 -30.675 1.00 86.19 88 VAL A O 1
ATOM 666 N N . PRO A 1 89 ? 12.782 6.906 -30.162 1.00 87.31 89 PRO A N 1
ATOM 667 C CA . PRO A 1 89 ? 12.428 7.494 -28.873 1.00 87.31 89 PRO A CA 1
ATOM 668 C C . PRO A 1 89 ? 13.540 7.313 -27.835 1.00 87.31 89 PRO A C 1
ATOM 670 O O . PRO A 1 89 ? 14.292 6.340 -27.872 1.00 87.31 89 PRO A O 1
ATOM 673 N N . ALA A 1 90 ? 13.585 8.224 -26.859 1.00 86.00 90 ALA A N 1
ATOM 674 C CA . ALA A 1 90 ? 14.542 8.160 -25.761 1.00 86.00 90 ALA A CA 1
ATOM 675 C C . ALA A 1 90 ? 14.411 6.845 -24.979 1.00 86.00 90 ALA A C 1
ATOM 677 O O . ALA A 1 90 ? 13.302 6.409 -24.643 1.00 86.00 90 ALA A O 1
ATOM 678 N N . ARG A 1 91 ? 15.547 6.216 -24.674 1.00 85.31 91 ARG A N 1
ATOM 679 C CA . ARG A 1 91 ? 15.592 4.940 -23.955 1.00 85.31 91 ARG A CA 1
ATOM 680 C C . ARG A 1 91 ? 16.857 4.855 -23.102 1.00 85.31 91 ARG A C 1
ATOM 682 O O . ARG A 1 91 ? 17.916 5.342 -23.486 1.00 85.31 91 ARG A O 1
ATOM 689 N N . THR A 1 92 ? 16.735 4.227 -21.937 1.00 85.88 92 THR A N 1
ATOM 690 C CA . THR A 1 92 ? 17.875 3.903 -21.073 1.00 85.88 92 THR A CA 1
ATOM 691 C C . THR A 1 92 ? 18.334 2.481 -21.367 1.00 85.88 92 THR A C 1
ATOM 693 O O . THR A 1 92 ? 17.520 1.554 -21.355 1.00 85.88 92 THR A O 1
ATOM 696 N N . TYR A 1 93 ? 19.626 2.308 -21.617 1.00 82.44 93 TYR A N 1
ATOM 697 C CA . TYR A 1 93 ? 20.246 1.020 -21.921 1.00 82.44 93 TYR A CA 1
ATOM 698 C C . TYR A 1 93 ? 21.164 0.574 -20.783 1.00 82.44 93 TYR A C 1
ATOM 700 O O . TYR A 1 93 ? 21.607 1.39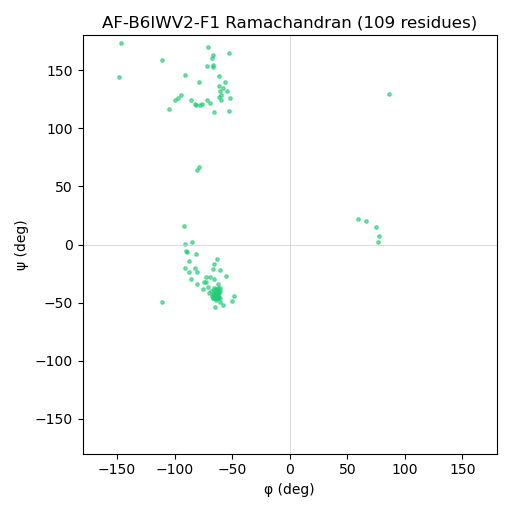0 -19.979 1.00 82.44 93 TYR A O 1
ATOM 708 N N . ALA A 1 94 ? 21.449 -0.727 -20.697 1.00 80.50 94 ALA A N 1
ATOM 709 C CA . ALA A 1 94 ? 22.442 -1.238 -19.755 1.00 80.50 94 ALA A CA 1
ATOM 710 C C . ALA A 1 94 ? 23.861 -0.763 -20.122 1.00 80.50 94 ALA A C 1
ATOM 712 O O . ALA A 1 94 ? 24.126 -0.535 -21.304 1.00 80.50 94 ALA A O 1
ATOM 713 N N . PRO A 1 95 ? 24.778 -0.637 -19.144 1.00 75.00 95 PRO A N 1
ATOM 714 C CA . PRO A 1 95 ? 26.178 -0.324 -19.422 1.00 75.00 95 PRO A CA 1
ATOM 715 C C . PRO A 1 95 ? 26.762 -1.280 -20.470 1.00 75.00 95 PRO A C 1
ATOM 717 O O . PRO A 1 95 ? 26.675 -2.497 -20.316 1.00 75.00 95 PRO A O 1
ATOM 720 N N . GLY A 1 96 ? 27.337 -0.735 -21.545 1.00 73.94 96 GLY A N 1
ATOM 721 C CA . GLY A 1 96 ? 27.937 -1.522 -22.630 1.00 73.94 96 GLY A CA 1
ATOM 722 C C . GLY A 1 96 ? 26.947 -2.169 -23.608 1.00 73.94 96 GLY A C 1
ATOM 723 O O . GLY A 1 96 ? 27.380 -2.852 -24.536 1.00 73.94 96 GLY A O 1
ATOM 724 N N . ALA A 1 97 ? 25.636 -1.961 -23.450 1.00 75.62 97 ALA A N 1
ATOM 725 C CA . ALA A 1 97 ? 24.672 -2.362 -24.466 1.00 75.62 97 ALA A CA 1
ATOM 726 C C . ALA A 1 97 ? 24.783 -1.426 -25.676 1.00 75.62 97 ALA A C 1
ATOM 728 O O . ALA A 1 97 ? 24.650 -0.211 -25.540 1.00 75.62 97 ALA A O 1
ATOM 729 N N . VAL A 1 98 ? 25.010 -2.002 -26.856 1.00 71.94 98 VAL A N 1
ATOM 730 C CA . VAL A 1 98 ? 25.038 -1.257 -28.117 1.00 71.94 98 VAL A CA 1
ATOM 731 C C . VAL A 1 98 ? 23.596 -1.077 -28.597 1.00 71.94 98 VAL A C 1
ATOM 733 O O . VAL A 1 98 ? 22.897 -2.081 -28.784 1.00 71.94 98 VAL A O 1
ATOM 736 N N . PRO A 1 99 ? 23.117 0.165 -28.777 1.00 73.44 99 PRO A N 1
ATOM 737 C CA . PRO A 1 99 ? 21.812 0.413 -29.368 1.00 73.44 99 PRO A CA 1
ATOM 738 C C . PRO A 1 99 ? 21.701 -0.238 -30.760 1.00 73.44 99 PRO A C 1
ATOM 740 O O . PRO A 1 99 ? 22.663 -0.213 -31.530 1.00 73.44 99 PRO A O 1
ATOM 743 N N . PRO A 1 100 ? 20.549 -0.840 -31.108 1.00 72.69 100 PRO A N 1
ATOM 744 C CA . PRO A 1 100 ? 20.379 -1.573 -32.368 1.00 72.69 100 PRO A CA 1
ATOM 745 C C . PRO A 1 100 ? 20.470 -0.684 -33.619 1.00 72.69 100 PRO A C 1
ATOM 747 O O . PRO A 1 100 ? 20.658 -1.188 -34.721 1.00 72.69 100 PRO A O 1
ATOM 750 N N . ASP A 1 101 ? 20.337 0.628 -33.446 1.00 73.81 101 ASP A N 1
ATOM 751 C CA . ASP A 1 101 ? 20.473 1.676 -34.460 1.00 73.81 101 ASP A CA 1
ATOM 752 C C . ASP A 1 101 ? 21.904 2.234 -34.568 1.00 73.81 101 ASP A C 1
ATOM 754 O O . ASP A 1 101 ? 22.162 3.114 -35.389 1.00 73.81 101 ASP A O 1
ATOM 758 N N . GLY A 1 102 ? 22.846 1.721 -33.769 1.00 68.00 102 GLY A N 1
ATOM 759 C CA . GLY A 1 102 ? 24.231 2.185 -33.749 1.00 68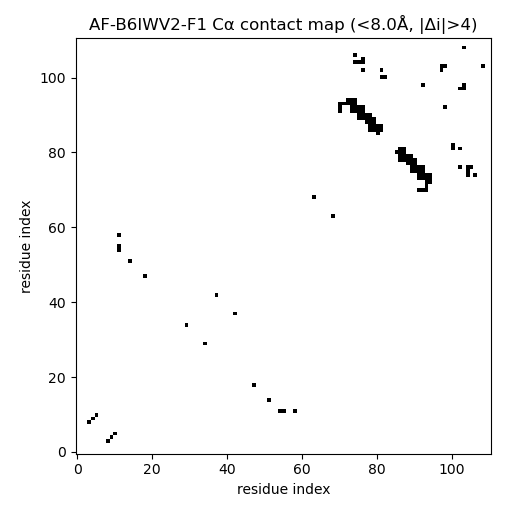.00 102 GLY A CA 1
ATOM 760 C C . GLY A 1 102 ? 24.420 3.532 -33.053 1.00 68.00 102 GLY A C 1
ATOM 761 O O . GLY A 1 102 ? 25.479 4.143 -33.209 1.00 68.00 102 GLY A O 1
ATOM 762 N N . ALA A 1 103 ? 23.429 4.008 -32.290 1.00 68.81 103 ALA A N 1
ATOM 763 C CA . ALA A 1 103 ? 23.561 5.241 -31.527 1.00 68.81 103 ALA A CA 1
ATOM 764 C C . ALA A 1 103 ? 24.718 5.140 -30.523 1.00 68.81 103 ALA A C 1
ATOM 766 O O . ALA A 1 103 ? 24.762 4.247 -29.677 1.00 68.81 103 ALA A O 1
ATOM 767 N N . VAL A 1 104 ? 25.660 6.078 -30.611 1.00 66.56 104 VAL A N 1
ATOM 768 C CA . VAL A 1 104 ? 26.765 6.186 -29.658 1.00 66.56 104 VAL A CA 1
ATOM 769 C C . VAL A 1 104 ? 26.218 6.853 -28.393 1.00 66.56 104 VAL A C 1
ATOM 771 O O . VAL A 1 104 ? 25.705 7.974 -28.478 1.00 66.56 104 VAL A O 1
ATOM 774 N N . PRO A 1 105 ? 26.280 6.194 -27.223 1.00 65.00 105 PRO A N 1
ATOM 775 C CA . PRO A 1 105 ? 25.876 6.833 -25.987 1.00 65.00 105 PRO A CA 1
ATOM 776 C C . PRO A 1 105 ? 26.769 8.057 -25.721 1.00 65.00 105 PRO A C 1
ATOM 778 O O . PRO A 1 105 ? 27.958 8.028 -26.040 1.00 65.00 105 PRO A O 1
ATOM 781 N N . PRO A 1 106 ? 26.235 9.139 -25.135 1.00 63.53 106 PRO A N 1
ATOM 782 C CA . PRO A 1 106 ? 26.971 10.396 -24.981 1.00 63.53 106 PRO A CA 1
ATOM 783 C C . PRO A 1 106 ? 28.221 10.297 -24.085 1.00 63.53 106 PRO A C 1
ATOM 785 O O . PRO A 1 106 ? 29.034 11.217 -24.087 1.00 63.53 106 PRO A O 1
ATOM 788 N N . ASP A 1 107 ? 28.406 9.205 -23.335 1.00 59.94 107 ASP A N 1
ATOM 789 C CA . ASP A 1 107 ? 29.616 8.947 -22.540 1.00 59.94 107 ASP A CA 1
ATOM 790 C C . ASP A 1 107 ? 30.739 8.236 -23.322 1.00 59.94 107 ASP A C 1
ATOM 792 O O . ASP A 1 107 ? 31.890 8.243 -22.887 1.00 59.94 107 ASP A O 1
ATOM 796 N N . ALA A 1 108 ? 30.445 7.678 -24.499 1.00 53.41 108 ALA A N 1
ATOM 797 C CA . ALA A 1 108 ? 31.419 6.968 -25.324 1.00 53.41 108 ALA A CA 1
ATOM 798 C C . ALA A 1 108 ? 32.294 7.908 -26.178 1.00 53.41 108 ALA A C 1
ATOM 800 O O . ALA A 1 108 ? 33.278 7.457 -26.760 1.00 53.41 108 ALA A O 1
ATOM 801 N N . SER A 1 109 ? 31.995 9.213 -26.225 1.00 51.19 109 SER A N 1
ATOM 802 C CA . SER A 1 109 ? 32.804 10.228 -26.924 1.00 51.19 109 SER A CA 1
ATOM 803 C C . SER A 1 109 ? 33.862 10.902 -26.038 1.00 51.19 109 SER A C 1
ATOM 805 O O . SER A 1 109 ? 34.383 11.960 -26.382 1.00 51.19 109 SER A O 1
ATOM 807 N N . GLY A 1 110 ? 34.185 10.318 -24.882 1.00 55.78 110 GLY A N 1
ATOM 808 C CA . GLY A 1 110 ? 35.282 10.764 -24.027 1.00 55.78 110 GLY A CA 1
ATOM 809 C C . GLY A 1 110 ? 36.651 10.304 -24.529 1.00 55.78 110 GLY A C 1
ATOM 810 O O . GLY A 1 110 ? 37.282 9.489 -23.857 1.00 55.78 110 GLY A O 1
ATOM 811 N N . ARG A 1 111 ? 37.092 10.805 -25.691 1.00 41.06 111 ARG A N 1
ATOM 812 C CA . ARG A 1 111 ? 38.502 10.956 -26.101 1.00 41.06 111 ARG A CA 1
ATOM 813 C C . ARG A 1 111 ? 38.629 11.715 -27.415 1.00 41.06 111 ARG A C 1
ATOM 815 O O . ARG A 1 111 ? 37.962 11.309 -28.388 1.00 41.06 111 ARG A O 1
#

Solvent-accessible surface area (backbone atoms only — not comparable to full-atom values): 6865 Å² total; per-residue (Å²): 126,65,62,62,48,59,71,49,48,42,72,64,43,45,61,55,52,52,47,52,54,50,52,54,50,49,54,51,51,42,64,74,65,71,64,76,90,70,62,69,78,79,69,47,61,58,73,54,55,51,50,52,51,52,50,50,50,52,50,51,51,52,48,48,68,72,71,49,78,69,63,78,79,37,47,69,36,72,61,46,69,40,95,85,73,44,80,43,76,60,49,74,37,51,72,89,60,76,46,96,73,68,62,76,49,82,78,76,69,82,122

Organism: Rhodospirillum centenum (strain ATCC 51521 / SW) (NCBI:txid414684)

Radius of gyration: 26.79 Å; Cα contacts (8 Å, |Δi|>4): 64; chains: 1; bounding box: 63×20×73 Å

Secondary structure (DSSP, 8-state):
-HHHIIIIIHHHHHHHHHHHHHHHHHHHHHHHHT-----HHHHS-HHHHHHHHHHHHHHHHHHHHHH----TTPEEE--EE-TTSPEEPPEEE-TTPPPTT-PPPTTTT--

pLDDT: mean 72.64, std 9.62, range [41.06, 88.62]

Foldseek 3Di:
DVVCCCVQVCVLCVLVVVVVVVVVVVVVVCVVVVDDDDDPVVVPPVVSVVVNVVVVVVSVVVCDVVVDDPQVVWQWDDWDQAPVRDIDHIDTHHVPDQDPRRDDGPVNPPD

Sequence (111 aa):
MLRPVLTVLLPLLLPTLVFVAYSLWEARRLRAAGHAPDPWHARAPWPWLLAGGLLLALAALGTLATRGAGVPHGVYVPAHVGPDGRTVPARTYAPGAVPPDGAVPPDASGR

InterPro domains:
  IPR046093 Protein of unknown function DUF6111 [PF19606] (1-90)

Mean predicted aligned error: 15.66 Å